Protein AF-A0A970NI68-F1 (afdb_monomer_lite)

pLDDT: mean 96.66, std 1.32, range [89.69, 98.0]

Foldseek 3Di:
DWDWDDDDQWIKIWDFDKDKAQDDDVFVVVQVVCCVVPVPDDDRTDIDGDTDWMATCRPDPRHRPID

Radius of gyration: 15.34 Å; chains: 1; bounding box: 36×14×40 Å

Sequence (67 aa):
MAVTVWYEHDGYQIKGKAAIETSGPNFEAGVAMVKQEKPFLDPKGVVIVDINEIYITTPGPDNGKQL

Structure (mmCIF, N/CA/C/O backbone):
data_AF-A0A970NI68-F1
#
_entry.id   AF-A0A970NI68-F1
#
loop_
_atom_site.group_PDB
_atom_site.id
_atom_site.type_symbol
_atom_site.label_atom_id
_atom_site.label_alt_id
_atom_site.label_comp_id
_atom_site.label_asym_id
_atom_site.label_entity_id
_atom_site.label_seq_id
_atom_site.pdbx_PDB_ins_code
_atom_site.Cartn_x
_atom_site.Cartn_y
_atom_site.Cartn_z
_atom_site.occupancy
_atom_site.B_iso_or_equiv
_atom_site.auth_seq_id
_atom_site.auth_comp_id
_atom_site.auth_asym_id
_atom_site.auth_atom_id
_atom_site.pdbx_PDB_model_num
ATOM 1 N N . MET A 1 1 ? -2.761 7.216 -6.824 1.00 89.69 1 MET A N 1
ATOM 2 C CA . MET A 1 1 ? -1.814 7.292 -5.687 1.00 89.69 1 MET A CA 1
ATOM 3 C C . MET A 1 1 ? -0.683 6.308 -5.941 1.00 89.69 1 MET A C 1
ATOM 5 O O . MET A 1 1 ? -0.882 5.392 -6.732 1.00 89.69 1 MET A O 1
ATOM 9 N N . ALA A 1 2 ? 0.481 6.498 -5.324 1.00 94.69 2 ALA A N 1
ATOM 10 C CA . ALA A 1 2 ? 1.587 5.551 -5.404 1.00 94.69 2 ALA A CA 1
ATOM 11 C C . ALA A 1 2 ? 2.172 5.304 -4.010 1.00 94.69 2 ALA A C 1
ATOM 13 O O . ALA A 1 2 ? 2.272 6.239 -3.216 1.00 94.69 2 ALA A O 1
ATOM 14 N N . VAL A 1 3 ? 2.560 4.060 -3.741 1.00 96.44 3 VAL A N 1
ATOM 15 C CA . VAL A 1 3 ? 3.352 3.658 -2.578 1.00 96.44 3 VAL A CA 1
ATOM 16 C C . VAL A 1 3 ? 4.671 3.122 -3.111 1.00 96.44 3 VAL A C 1
ATOM 18 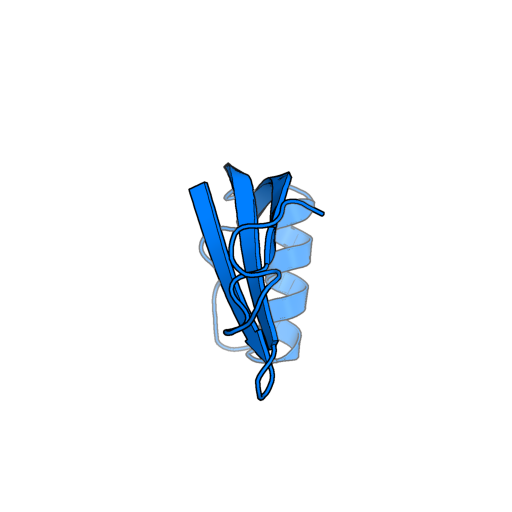O O . VAL A 1 3 ? 4.686 2.189 -3.913 1.00 96.44 3 VAL A O 1
ATOM 21 N N . THR A 1 4 ? 5.775 3.731 -2.693 1.00 96.44 4 THR A N 1
ATOM 22 C CA . THR A 1 4 ? 7.115 3.266 -3.054 1.00 96.44 4 THR A CA 1
ATOM 23 C C . THR A 1 4 ? 7.694 2.503 -1.876 1.00 96.44 4 THR A C 1
ATOM 25 O O . THR A 1 4 ? 7.739 3.029 -0.763 1.00 96.44 4 THR A O 1
ATOM 28 N N . VAL A 1 5 ? 8.141 1.279 -2.127 1.00 96.38 5 VAL A N 1
ATOM 29 C CA . VAL A 1 5 ? 8.760 0.407 -1.128 1.00 96.38 5 VAL A CA 1
ATOM 30 C C . VAL A 1 5 ? 10.143 -0.009 -1.598 1.00 96.38 5 VAL A C 1
ATOM 32 O O . VAL A 1 5 ? 10.373 -0.191 -2.792 1.00 96.38 5 VAL A O 1
ATOM 35 N N . TRP A 1 6 ? 11.055 -0.139 -0.640 1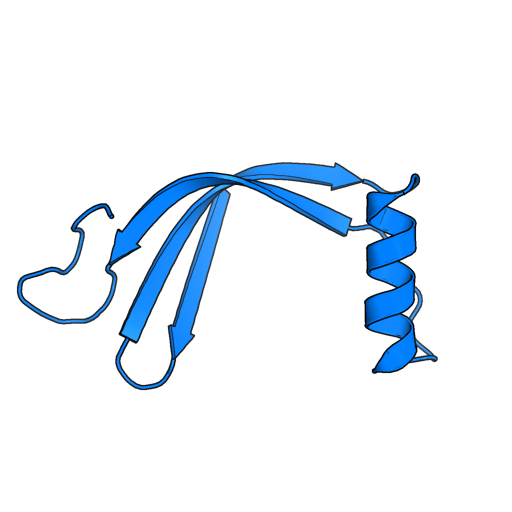.00 96.50 6 TRP A N 1
ATOM 36 C CA . TRP A 1 6 ? 12.426 -0.569 -0.871 1.00 96.50 6 TRP A CA 1
ATOM 37 C C . TRP A 1 6 ? 12.792 -1.656 0.131 1.00 96.50 6 TRP A C 1
ATOM 39 O O . TRP A 1 6 ? 12.468 -1.538 1.315 1.00 96.50 6 TRP A O 1
ATOM 49 N N . TYR A 1 7 ? 13.478 -2.688 -0.345 1.00 94.88 7 TYR A N 1
ATOM 50 C CA . TYR A 1 7 ? 14.086 -3.718 0.482 1.00 94.88 7 TYR A CA 1
ATOM 51 C C . TYR A 1 7 ? 15.497 -3.994 -0.033 1.00 94.88 7 TYR A C 1
ATOM 53 O O . TYR A 1 7 ? 15.673 -4.400 -1.178 1.00 94.88 7 TYR A O 1
ATOM 61 N N . GLU A 1 8 ? 16.498 -3.727 0.806 1.00 94.56 8 GLU A N 1
ATOM 6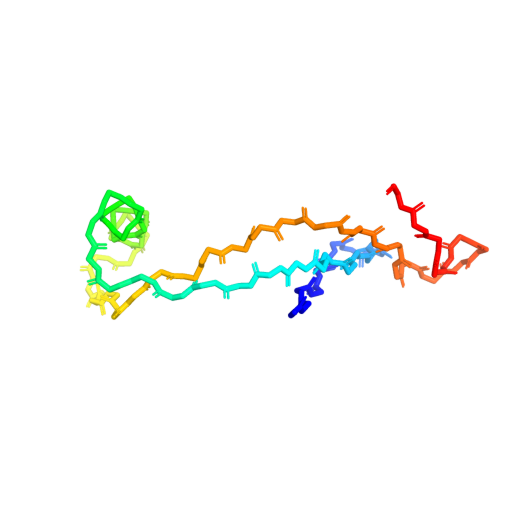2 C CA . GLU A 1 8 ? 17.913 -3.726 0.421 1.00 94.56 8 GLU A CA 1
ATOM 63 C C . GLU A 1 8 ? 18.177 -2.884 -0.841 1.00 94.56 8 GLU A C 1
ATOM 65 O O . GLU A 1 8 ? 18.145 -1.653 -0.779 1.00 94.56 8 GLU A O 1
ATOM 70 N N . HIS A 1 9 ? 18.430 -3.536 -1.977 1.00 94.06 9 HIS A N 1
ATOM 71 C CA . HIS A 1 9 ? 18.703 -2.898 -3.264 1.00 94.06 9 HIS A CA 1
ATOM 72 C C . HIS A 1 9 ? 17.498 -2.896 -4.210 1.00 94.06 9 HIS A C 1
ATOM 74 O O . HIS A 1 9 ? 17.548 -2.218 -5.237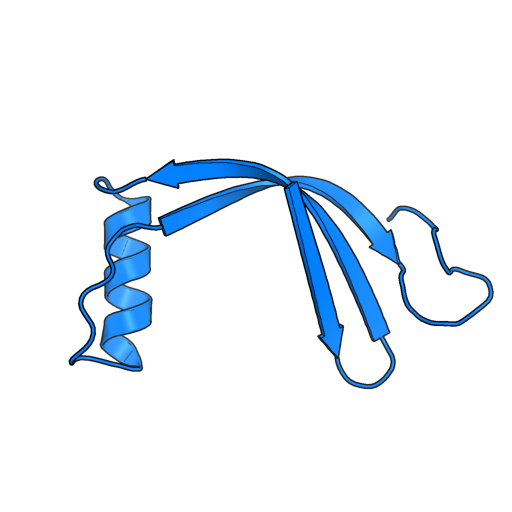 1.00 94.06 9 HIS A O 1
ATOM 80 N N . ASP A 1 10 ? 16.416 -3.591 -3.856 1.00 96.06 10 ASP A N 1
ATOM 81 C CA . ASP A 1 10 ? 15.226 -3.713 -4.685 1.00 96.06 10 ASP A CA 1
ATOM 82 C C . ASP A 1 10 ? 14.193 -2.642 -4.348 1.00 96.06 10 ASP A C 1
ATOM 84 O O . ASP A 1 10 ? 13.831 -2.433 -3.188 1.00 96.06 10 ASP A O 1
ATOM 88 N N . GLY A 1 11 ? 13.698 -1.966 -5.382 1.00 97.44 11 GLY A N 1
ATOM 89 C CA . GLY A 1 11 ? 12.703 -0.913 -5.273 1.00 97.44 11 GLY A CA 1
ATOM 90 C C . GLY A 1 11 ? 11.498 -1.191 -6.157 1.00 97.44 11 GLY A C 1
ATOM 91 O O . GLY A 1 11 ? 11.646 -1.557 -7.325 1.00 97.44 11 GLY A O 1
ATOM 92 N N . TYR A 1 12 ? 10.307 -0.945 -5.616 1.00 97.56 12 TYR A N 1
ATOM 93 C CA . TYR A 1 12 ? 9.051 -1.052 -6.348 1.00 97.56 12 TYR A CA 1
ATOM 94 C C . TYR A 1 12 ? 8.167 0.163 -6.089 1.00 97.56 12 TYR A C 1
ATOM 96 O O . TYR A 1 12 ? 8.057 0.655 -4.964 1.00 97.56 12 TYR A O 1
ATOM 104 N N . GLN A 1 13 ? 7.475 0.611 -7.131 1.00 97.81 13 GLN A N 1
ATOM 105 C CA . GLN A 1 13 ? 6.411 1.598 -7.036 1.00 97.81 13 GLN A CA 1
ATOM 106 C C . GLN A 1 13 ? 5.075 0.943 -7.375 1.00 97.81 13 GLN A C 1
ATOM 108 O O . GLN A 1 13 ? 4.811 0.594 -8.523 1.00 97.81 13 GLN A O 1
ATOM 113 N N . ILE A 1 14 ? 4.221 0.818 -6.365 1.00 97.62 14 ILE A N 1
ATOM 114 C CA . ILE A 1 14 ? 2.872 0.267 -6.474 1.00 97.62 14 ILE A CA 1
ATOM 115 C C . ILE A 1 14 ? 1.917 1.436 -6.697 1.00 97.62 14 ILE A C 1
ATOM 117 O O . ILE A 1 14 ? 1.806 2.323 -5.846 1.00 97.62 14 ILE A O 1
ATOM 121 N N . LYS A 1 15 ? 1.229 1.461 -7.837 1.00 97.44 15 LYS A N 1
ATOM 122 C CA . LYS A 1 15 ? 0.242 2.490 -8.173 1.00 97.44 15 LYS A CA 1
ATOM 123 C C . LYS A 1 15 ? -1.166 1.930 -8.115 1.00 97.44 15 LYS A C 1
ATOM 125 O O . LYS A 1 15 ? -1.430 0.794 -8.505 1.00 97.44 15 LYS A O 1
ATOM 130 N N . GLY A 1 16 ? -2.081 2.773 -7.657 1.00 97.00 16 GLY A N 1
ATOM 131 C CA . GLY A 1 16 ? -3.468 2.380 -7.496 1.00 97.00 16 GLY A CA 1
ATOM 132 C C . GLY A 1 16 ? -4.407 3.524 -7.158 1.00 97.00 16 GLY A C 1
ATOM 133 O O . GLY A 1 16 ? -3.987 4.660 -6.862 1.00 97.00 16 GLY A O 1
ATOM 134 N N . LYS A 1 17 ? -5.699 3.210 -7.182 1.00 97.50 17 LYS A N 1
ATOM 135 C CA . LYS A 1 17 ? -6.741 4.064 -6.615 1.00 97.50 17 LYS A CA 1
ATOM 136 C C . LYS A 1 17 ? -6.790 3.828 -5.111 1.00 97.50 17 LYS A C 1
ATOM 138 O O . LYS A 1 17 ? -6.769 2.692 -4.661 1.00 97.50 17 LYS A O 1
ATOM 143 N N . ALA A 1 18 ? -6.844 4.906 -4.340 1.00 96.19 18 ALA A N 1
ATOM 144 C CA . ALA A 1 18 ? -6.905 4.812 -2.892 1.00 96.19 18 ALA A CA 1
ATOM 145 C C . ALA A 1 18 ? -8.245 5.310 -2.361 1.00 96.19 18 ALA A C 1
ATOM 147 O O . ALA A 1 18 ? -8.781 6.303 -2.860 1.00 96.19 18 ALA A O 1
ATOM 148 N N . ALA A 1 19 ? -8.739 4.637 -1.330 1.00 96.69 19 ALA A N 1
ATOM 149 C CA . ALA A 1 19 ? -9.889 5.034 -0.538 1.00 96.69 19 ALA A CA 1
ATOM 150 C C . ALA A 1 19 ? -9.506 5.040 0.944 1.00 96.69 19 ALA A C 1
ATOM 152 O O . ALA A 1 19 ? -8.637 4.283 1.378 1.00 96.69 19 ALA A O 1
ATOM 153 N N . ILE A 1 20 ? -10.146 5.918 1.712 1.00 97.38 20 ILE A N 1
ATOM 154 C CA . ILE A 1 20 ? -9.998 5.962 3.165 1.00 97.38 20 ILE A CA 1
ATOM 155 C C . ILE A 1 20 ? -11.315 5.502 3.765 1.00 97.38 20 ILE A C 1
ATOM 157 O O . ILE A 1 20 ? -12.361 6.086 3.485 1.00 97.38 20 ILE A O 1
ATOM 161 N N . GLU A 1 21 ? -11.242 4.487 4.612 1.00 97.94 21 GLU A N 1
ATOM 162 C CA . GLU A 1 21 ? -12.385 3.967 5.350 1.00 97.94 21 GLU A CA 1
ATOM 163 C C . GLU A 1 21 ? -12.160 4.203 6.844 1.00 97.94 21 GLU A C 1
ATOM 165 O O . GLU A 1 21 ? -11.097 3.907 7.389 1.00 97.94 21 GLU A O 1
ATOM 170 N N . THR A 1 22 ? -13.151 4.778 7.520 1.00 98.00 22 THR A N 1
ATOM 171 C CA . THR A 1 22 ? -13.104 5.080 8.965 1.00 98.00 22 THR A CA 1
ATOM 172 C C . THR A 1 22 ? -14.030 4.182 9.787 1.00 98.00 22 THR A C 1
ATOM 174 O O . THR A 1 22 ? -14.162 4.360 10.993 1.00 98.00 22 THR A O 1
ATOM 177 N N . SER A 1 23 ? -14.699 3.233 9.132 1.00 97.44 23 SER A N 1
ATOM 178 C CA . SER A 1 23 ? -15.585 2.236 9.735 1.00 97.44 23 SER A CA 1
ATOM 179 C C . SER A 1 23 ? -15.735 1.038 8.791 1.00 97.44 23 SER A C 1
ATOM 181 O O . SER A 1 23 ? -15.371 1.132 7.619 1.00 97.44 23 SER A O 1
ATOM 183 N N . GLY A 1 24 ? -16.272 -0.074 9.295 1.00 97.69 24 GLY A N 1
ATOM 184 C CA . GLY A 1 24 ? -16.510 -1.291 8.518 1.00 97.69 24 GLY A CA 1
ATOM 185 C C . GLY A 1 24 ? -15.390 -2.336 8.625 1.00 97.69 24 GLY A C 1
ATOM 186 O O . GLY A 1 24 ? -14.385 -2.104 9.303 1.00 97.69 24 GLY A O 1
ATOM 187 N N . PRO A 1 25 ? -15.545 -3.492 7.950 1.00 97.88 25 PRO A N 1
ATOM 188 C CA . PRO A 1 25 ? -14.703 -4.670 8.184 1.00 97.88 25 PRO A CA 1
ATOM 189 C C . PRO A 1 25 ? -13.209 -4.440 7.929 1.00 97.88 25 PRO A C 1
ATOM 191 O O . PRO A 1 25 ? -12.369 -4.913 8.692 1.00 97.88 25 PRO A O 1
ATOM 194 N N . ASN A 1 26 ? -12.861 -3.676 6.888 1.00 97.38 26 ASN A N 1
ATOM 195 C CA . ASN A 1 26 ? -11.465 -3.354 6.586 1.00 97.38 26 ASN A CA 1
ATOM 196 C C . ASN A 1 26 ? -10.833 -2.487 7.682 1.00 97.38 26 ASN A C 1
ATOM 198 O O . ASN A 1 26 ? -9.679 -2.694 8.058 1.00 97.38 26 ASN A O 1
ATOM 202 N N . PHE A 1 27 ? -11.588 -1.514 8.203 1.00 98.00 27 PHE A N 1
ATOM 203 C CA . PHE A 1 27 ? -11.124 -0.664 9.294 1.00 98.00 27 PHE A CA 1
ATOM 204 C C . PHE A 1 27 ? -10.938 -1.475 10.579 1.00 98.00 27 PHE A C 1
ATOM 206 O O . PHE A 1 27 ? -9.899 -1.355 11.221 1.00 98.00 27 PHE A O 1
ATOM 213 N N . GLU A 1 28 ? -11.888 -2.347 10.919 1.00 97.88 28 GLU A N 1
ATOM 214 C CA . GLU A 1 28 ? -11.803 -3.226 12.094 1.00 97.88 28 GLU A CA 1
ATOM 215 C C . GLU A 1 28 ? -10.594 -4.171 12.021 1.00 97.88 28 GLU A C 1
ATOM 217 O O . GLU A 1 28 ? -9.851 -4.302 12.997 1.00 97.88 28 GLU A O 1
ATOM 222 N N . ALA A 1 29 ? -10.332 -4.758 10.848 1.00 97.69 29 ALA A N 1
ATOM 223 C CA . ALA A 1 29 ? -9.134 -5.561 10.611 1.00 97.69 29 ALA A CA 1
ATOM 224 C C . ALA A 1 29 ? -7.849 -4.727 10.771 1.00 97.69 29 ALA A C 1
ATOM 226 O O . ALA A 1 29 ? -6.901 -5.158 11.432 1.00 97.69 29 ALA A O 1
ATOM 227 N N . GLY A 1 30 ? -7.832 -3.505 10.227 1.00 97.31 30 GLY A N 1
ATOM 228 C CA . GLY A 1 30 ? -6.744 -2.541 10.411 1.00 97.31 30 GLY A CA 1
ATOM 229 C C . GLY A 1 30 ? -6.477 -2.214 11.882 1.00 97.31 30 GLY A C 1
ATOM 230 O O . GLY A 1 30 ? -5.326 -2.219 12.323 1.00 97.31 30 GLY A O 1
ATOM 231 N N . VAL A 1 31 ? -7.537 -1.987 12.661 1.00 97.56 31 VAL A N 1
ATOM 232 C CA . VAL A 1 31 ? -7.445 -1.741 14.105 1.00 97.56 31 VAL A CA 1
ATOM 233 C C . VAL A 1 31 ? -6.855 -2.946 14.829 1.00 97.56 31 VAL A C 1
ATOM 235 O O . VAL A 1 31 ? -5.937 -2.764 15.628 1.00 97.56 31 VAL A O 1
ATOM 238 N N . ALA A 1 32 ? -7.318 -4.163 14.532 1.00 97.56 32 ALA A N 1
ATOM 239 C CA . ALA A 1 32 ? -6.796 -5.380 15.150 1.00 97.56 32 ALA A CA 1
ATOM 240 C C . ALA A 1 32 ? -5.288 -5.561 14.892 1.00 97.56 32 ALA A C 1
ATOM 242 O O . ALA A 1 32 ? -4.536 -5.799 15.840 1.00 97.56 32 ALA A O 1
ATOM 243 N N . MET A 1 33 ? -4.834 -5.355 13.647 1.00 97.19 33 MET A N 1
ATOM 244 C CA . MET A 1 33 ? -3.410 -5.427 13.283 1.00 97.19 33 MET A CA 1
ATOM 245 C C . MET A 1 33 ? -2.565 -4.412 14.060 1.00 97.19 33 MET A C 1
ATOM 247 O O . MET A 1 33 ? -1.531 -4.761 14.627 1.00 97.19 33 MET A O 1
ATOM 251 N N . VAL A 1 34 ? -3.009 -3.152 14.138 1.00 97.31 34 VAL A N 1
ATOM 252 C CA . VAL A 1 34 ? -2.267 -2.123 14.883 1.00 97.31 34 VAL A CA 1
ATOM 253 C C . VAL A 1 34 ? -2.267 -2.420 16.378 1.00 97.31 34 VAL A C 1
ATOM 255 O O . VAL A 1 34 ? -1.233 -2.262 17.018 1.00 97.31 34 VAL A O 1
ATOM 258 N N . LYS A 1 35 ? -3.390 -2.861 16.954 1.00 97.06 35 LYS A N 1
ATOM 259 C CA . LYS A 1 35 ? -3.497 -3.135 18.394 1.00 97.06 35 LYS A CA 1
ATOM 260 C C . LYS A 1 35 ? -2.646 -4.328 18.838 1.00 97.06 35 LYS A C 1
ATOM 262 O O . LYS A 1 35 ? -2.195 -4.317 19.980 1.00 97.06 35 LYS A O 1
ATOM 267 N N . GLN A 1 36 ? -2.389 -5.301 17.960 1.00 97.38 36 GLN A N 1
ATOM 268 C CA . GLN A 1 36 ? -1.469 -6.410 18.237 1.00 97.38 36 GLN A CA 1
ATOM 269 C C . GLN A 1 36 ? -0.040 -5.910 18.505 1.00 97.38 36 GLN A C 1
ATOM 271 O O . GLN A 1 36 ? 0.601 -6.353 19.454 1.00 97.38 36 GLN A O 1
ATOM 276 N N . GLU A 1 37 ? 0.432 -4.946 17.713 1.00 96.75 37 GLU A N 1
ATOM 277 C CA . GLU A 1 37 ? 1.800 -4.414 17.805 1.00 96.75 37 GLU A CA 1
ATOM 278 C C . GLU A 1 37 ? 1.911 -3.185 18.726 1.00 96.75 37 GLU A C 1
ATOM 280 O O . GLU A 1 37 ? 2.945 -2.923 19.348 1.00 96.75 37 GLU A O 1
ATOM 285 N N . LYS A 1 38 ? 0.848 -2.378 18.781 1.00 96.62 38 LYS A N 1
ATOM 286 C CA . LYS A 1 38 ? 0.773 -1.065 19.435 1.00 96.62 38 LYS A CA 1
ATOM 287 C C . LYS A 1 38 ? -0.603 -0.877 20.103 1.00 96.62 38 LYS A C 1
ATOM 289 O O . LYS A 1 38 ? -1.407 -0.057 19.653 1.00 96.62 38 LYS A O 1
ATOM 294 N N . PRO A 1 39 ? -0.884 -1.573 21.221 1.00 95.81 39 PRO A N 1
ATOM 295 C CA . PRO A 1 39 ? -2.212 -1.598 21.852 1.00 95.81 39 PRO A CA 1
ATOM 296 C C . PRO A 1 39 ? -2.713 -0.229 22.344 1.00 95.81 39 PRO A C 1
ATOM 298 O O . PRO A 1 39 ? -3.916 -0.016 22.488 1.00 95.81 39 PRO A O 1
ATOM 301 N N . PHE A 1 40 ? -1.804 0.718 22.574 1.00 96.44 40 PHE A N 1
ATOM 302 C CA . PHE A 1 40 ? -2.107 2.076 23.032 1.00 96.44 40 PHE A CA 1
ATOM 303 C C . PHE A 1 40 ? -2.459 3.058 21.901 1.00 96.44 40 PHE A C 1
ATOM 305 O O . PHE A 1 40 ? -2.815 4.196 22.188 1.00 96.44 40 PHE A O 1
ATOM 312 N N . LEU A 1 41 ? -2.334 2.666 20.627 1.00 97.06 41 LEU A N 1
ATOM 313 C CA . LEU A 1 41 ? -2.710 3.520 19.498 1.00 97.06 41 LEU A CA 1
ATOM 314 C C . LEU A 1 41 ? -4.170 3.313 19.124 1.00 97.06 41 LEU A C 1
ATOM 316 O O . LEU A 1 41 ? -4.628 2.176 19.078 1.00 97.06 41 LEU A O 1
ATOM 320 N N . ASP A 1 42 ? -4.862 4.395 18.782 1.00 96.06 42 ASP A N 1
ATOM 321 C CA . ASP A 1 42 ? -6.230 4.366 18.265 1.00 96.06 42 ASP A CA 1
ATOM 322 C C . ASP A 1 42 ? -6.221 4.787 16.787 1.00 96.06 42 ASP A C 1
ATOM 324 O O . ASP A 1 42 ? -6.122 5.983 16.479 1.00 96.06 42 ASP A O 1
ATOM 328 N N . PRO A 1 43 ? -6.251 3.823 15.846 1.00 96.69 43 PRO A N 1
ATOM 329 C CA . PRO A 1 43 ? -6.277 4.123 14.421 1.00 96.69 43 PRO A CA 1
ATOM 330 C C . PRO A 1 43 ? -7.500 4.959 14.050 1.00 96.69 43 PRO A C 1
ATOM 332 O O . PRO A 1 43 ? -8.609 4.700 14.504 1.00 96.69 43 PRO A O 1
ATOM 335 N N . LYS A 1 44 ? -7.293 5.968 13.199 1.00 97.50 44 LYS A N 1
ATOM 336 C CA . LYS A 1 44 ? -8.345 6.915 12.784 1.00 97.50 44 LYS A CA 1
ATOM 337 C C . LYS A 1 44 ? -9.003 6.557 11.451 1.00 97.50 44 LYS A C 1
ATOM 339 O O . LYS A 1 44 ? -9.986 7.178 11.066 1.00 97.50 44 LYS A O 1
ATOM 344 N N . GLY A 1 45 ? -8.433 5.595 10.739 1.00 97.12 45 GLY A N 1
ATOM 345 C CA . GLY A 1 45 ? -8.916 5.096 9.463 1.00 97.12 45 GLY A CA 1
ATOM 346 C C . GLY A 1 45 ? -7.945 4.069 8.896 1.00 97.12 45 GLY A C 1
ATOM 347 O O . GLY A 1 45 ? -6.835 3.901 9.408 1.00 97.12 45 GLY A O 1
ATOM 348 N N . VAL A 1 46 ? -8.368 3.405 7.830 1.00 97.69 46 VAL A N 1
ATOM 349 C CA . VAL A 1 46 ? -7.552 2.511 7.013 1.00 97.69 46 VAL A CA 1
ATOM 350 C C . VAL A 1 46 ? -7.501 3.059 5.591 1.00 97.69 46 VAL A C 1
ATOM 352 O O . VAL A 1 46 ? -8.490 3.582 5.079 1.00 97.69 46 VAL A O 1
ATOM 355 N N . VAL A 1 47 ? -6.329 2.972 4.964 1.00 96.75 47 VAL A N 1
ATOM 356 C CA . VAL A 1 47 ? -6.155 3.314 3.551 1.00 96.75 47 VAL A CA 1
ATOM 357 C C . VAL A 1 47 ? -6.163 2.017 2.760 1.00 96.75 47 VAL A C 1
ATOM 359 O O . VAL A 1 47 ? -5.277 1.184 2.939 1.00 96.75 47 VAL A O 1
ATOM 362 N N . ILE A 1 48 ? -7.151 1.860 1.887 1.00 96.19 48 ILE A N 1
ATOM 363 C CA . ILE A 1 48 ? -7.243 0.739 0.955 1.00 96.19 48 ILE A CA 1
ATOM 364 C C . ILE A 1 48 ? -6.733 1.213 -0.395 1.00 96.19 48 ILE A C 1
ATOM 366 O O . ILE A 1 48 ? -7.116 2.286 -0.863 1.00 96.19 48 ILE A O 1
ATOM 370 N N . VAL A 1 49 ? -5.837 0.436 -0.998 1.00 96.25 49 VAL A N 1
ATOM 371 C CA . VAL A 1 49 ? -5.265 0.731 -2.311 1.00 96.25 49 VAL A CA 1
ATOM 372 C C . VAL A 1 49 ? -5.624 -0.400 -3.263 1.00 96.25 49 VAL A C 1
ATOM 374 O O . VAL A 1 49 ? -5.092 -1.501 -3.146 1.00 96.25 49 VAL A O 1
ATOM 377 N N . ASP A 1 50 ? -6.491 -0.101 -4.225 1.00 96.31 50 ASP A N 1
ATOM 378 C CA . ASP A 1 50 ? -6.774 -0.972 -5.361 1.00 96.31 50 ASP A CA 1
ATOM 379 C C . ASP A 1 50 ? -5.633 -0.824 -6.367 1.00 96.31 50 ASP A C 1
ATOM 381 O O . ASP A 1 50 ? -5.454 0.243 -6.962 1.00 96.31 50 ASP A O 1
ATOM 385 N N . ILE A 1 51 ? -4.818 -1.869 -6.512 1.00 97.12 51 ILE A N 1
ATOM 386 C CA . ILE A 1 51 ? -3.597 -1.842 -7.325 1.00 97.12 51 ILE A CA 1
ATOM 387 C C . ILE A 1 51 ? -3.951 -1.957 -8.811 1.00 97.12 51 ILE A C 1
ATOM 389 O O . ILE A 1 51 ? -4.696 -2.847 -9.215 1.00 97.12 51 ILE A O 1
ATOM 393 N N . ASN A 1 52 ? -3.368 -1.080 -9.629 1.00 96.62 52 ASN A N 1
ATOM 394 C CA . ASN A 1 52 ? -3.522 -1.086 -11.085 1.00 96.62 52 ASN A CA 1
ATOM 395 C C . ASN A 1 52 ? -2.211 -1.410 -11.805 1.00 96.62 52 ASN A C 1
ATOM 397 O O . ASN A 1 52 ? -2.228 -2.070 -12.839 1.00 96.62 52 ASN A O 1
ATOM 401 N N . GLU A 1 53 ? -1.086 -0.918 -11.285 1.00 97.75 53 GLU A N 1
ATOM 402 C CA . GLU A 1 53 ? 0.218 -1.018 -11.942 1.00 97.75 53 GLU A CA 1
ATOM 403 C C . GLU A 1 53 ? 1.318 -1.147 -10.888 1.00 97.75 53 GLU A C 1
ATOM 405 O O . GLU A 1 53 ? 1.256 -0.517 -9.827 1.00 97.75 53 GLU A O 1
ATOM 410 N N . ILE A 1 54 ? 2.356 -1.921 -11.192 1.00 97.56 54 ILE A N 1
ATOM 411 C CA . ILE A 1 54 ? 3.558 -2.027 -10.366 1.00 97.56 54 ILE A CA 1
ATOM 412 C C . ILE A 1 54 ? 4.759 -1.760 -11.265 1.00 97.56 54 ILE A C 1
ATOM 414 O O . ILE A 1 54 ? 4.859 -2.330 -12.344 1.00 97.56 54 ILE A O 1
ATOM 418 N N . TYR A 1 55 ? 5.670 -0.900 -10.822 1.00 97.94 55 TYR A N 1
ATOM 419 C CA . TYR A 1 55 ? 6.885 -0.557 -11.555 1.00 97.94 55 TYR A CA 1
ATOM 420 C C . TYR A 1 55 ? 8.126 -0.917 -10.750 1.00 97.94 55 TYR A C 1
ATOM 422 O O . TYR A 1 55 ? 8.165 -0.702 -9.538 1.00 97.94 55 TYR A O 1
ATOM 430 N N . ILE A 1 56 ? 9.161 -1.397 -11.434 1.00 97.88 56 ILE A N 1
ATOM 431 C CA . ILE A 1 56 ? 10.494 -1.575 -10.862 1.00 97.88 56 ILE A CA 1
ATOM 432 C C . ILE A 1 56 ? 11.150 -0.199 -10.740 1.00 97.88 56 ILE A C 1
ATOM 434 O O . ILE A 1 56 ? 11.260 0.540 -11.717 1.00 97.88 56 ILE A O 1
ATOM 438 N N . THR A 1 57 ? 11.613 0.143 -9.542 1.00 96.94 57 THR A N 1
ATOM 439 C CA . THR A 1 57 ? 12.439 1.334 -9.291 1.00 96.94 57 THR A CA 1
ATOM 440 C C . THR A 1 57 ? 13.871 0.982 -8.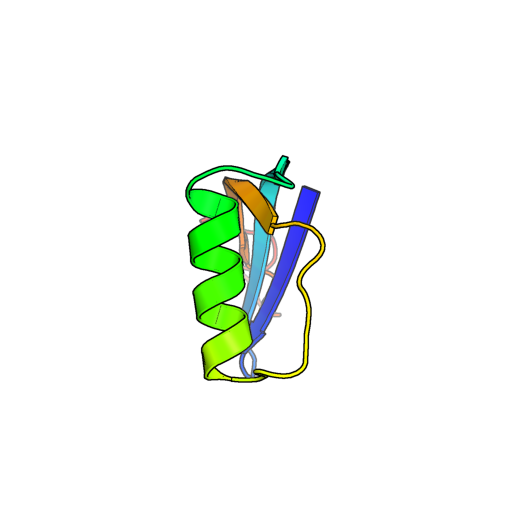901 1.00 96.94 57 THR A C 1
ATOM 442 O O . THR A 1 57 ? 14.679 1.893 -8.724 1.00 96.94 57 THR A O 1
ATOM 445 N N . THR A 1 58 ? 14.202 -0.312 -8.802 1.00 96.50 58 THR A N 1
ATOM 446 C CA . THR A 1 58 ? 15.573 -0.815 -8.646 1.00 96.50 58 THR A CA 1
ATOM 447 C C . THR A 1 58 ? 16.509 -0.168 -9.677 1.00 96.50 58 THR A C 1
ATOM 449 O O . THR A 1 58 ? 16.186 -0.146 -10.870 1.00 96.50 58 THR A O 1
ATOM 452 N N . PRO A 1 59 ? 17.666 0.384 -9.270 1.00 94.69 59 PRO A N 1
ATOM 453 C CA . PRO A 1 59 ? 18.665 0.881 -10.207 1.00 94.69 59 PRO A CA 1
ATOM 454 C C . PRO A 1 59 ? 19.175 -0.246 -11.110 1.00 94.69 59 PRO A C 1
ATOM 456 O O . PRO A 1 59 ? 19.678 -1.256 -10.629 1.00 94.69 59 PRO A O 1
ATOM 459 N N . GLY A 1 60 ? 19.068 -0.068 -12.424 1.00 94.69 60 GLY A N 1
ATOM 460 C CA . GLY A 1 60 ? 19.501 -1.071 -13.388 1.00 94.69 60 GLY A CA 1
ATOM 461 C C . GLY A 1 60 ? 18.735 -0.991 -14.706 1.00 94.69 60 GLY A C 1
ATOM 462 O O . GLY A 1 60 ? 17.920 -0.085 -14.889 1.00 94.69 60 GLY A O 1
ATOM 463 N N . PRO A 1 61 ? 18.987 -1.933 -15.628 1.00 95.94 61 PRO A N 1
ATOM 464 C CA . PRO A 1 61 ? 18.371 -1.948 -16.956 1.00 95.94 61 PRO A CA 1
ATOM 465 C C . PRO A 1 61 ? 16.840 -2.040 -16.937 1.00 95.94 61 PRO A C 1
ATOM 467 O O . PRO A 1 61 ? 16.192 -1.537 -17.847 1.00 95.94 61 PRO A O 1
ATOM 470 N N . ASP A 1 62 ? 16.273 -2.661 -15.900 1.00 95.69 62 ASP A N 1
ATOM 471 C CA . ASP A 1 62 ? 14.827 -2.838 -15.740 1.00 95.69 62 ASP A CA 1
ATOM 472 C C . ASP A 1 62 ? 14.143 -1.671 -14.998 1.00 95.69 62 ASP A C 1
ATOM 474 O O . ASP A 1 62 ? 12.939 -1.726 -14.745 1.00 95.69 62 ASP A O 1
ATOM 478 N N . ASN A 1 63 ? 14.867 -0.601 -14.646 1.00 96.00 63 ASN A N 1
ATOM 479 C CA . ASN A 1 63 ? 14.262 0.564 -13.999 1.00 96.00 63 ASN A CA 1
ATOM 480 C C . ASN A 1 63 ? 13.158 1.171 -14.884 1.00 96.00 63 ASN A C 1
ATOM 482 O O . ASN A 1 63 ? 13.358 1.428 -16.071 1.00 96.00 63 ASN A O 1
ATOM 486 N N . GLY A 1 64 ? 11.985 1.397 -14.294 1.00 94.88 64 GLY A N 1
ATOM 487 C CA . GLY A 1 64 ? 10.804 1.924 -14.971 1.00 94.88 64 GLY A CA 1
ATOM 488 C C . GLY A 1 64 ? 9.972 0.865 -15.694 1.00 94.88 64 GLY A C 1
ATOM 489 O O . GLY A 1 64 ? 8.913 1.196 -16.226 1.00 94.88 64 GLY A O 1
ATOM 490 N N . LYS A 1 65 ? 10.397 -0.404 -15.699 1.00 97.69 65 LYS A N 1
ATOM 491 C CA . LYS A 1 65 ? 9.617 -1.502 -16.272 1.00 97.69 65 LYS A CA 1
ATOM 492 C C . LYS A 1 65 ? 8.390 -1.796 -15.414 1.00 97.69 65 LYS A C 1
ATOM 494 O O . LYS A 1 65 ? 8.487 -1.885 -14.191 1.00 97.69 65 LYS A O 1
ATOM 499 N N . GLN A 1 66 ? 7.249 -1.963 -16.073 1.00 96.94 66 GLN A N 1
ATOM 500 C CA . GLN A 1 66 ? 6.019 -2.423 -15.439 1.00 96.94 66 GLN A CA 1
ATOM 501 C C . GLN A 1 66 ? 6.039 -3.951 -15.289 1.00 96.94 66 GLN A C 1
ATOM 503 O O . GLN A 1 66 ? 6.458 -4.649 -16.217 1.00 96.94 66 GLN A O 1
ATOM 508 N N . LEU A 1 67 ? 5.607 -4.439 -14.126 1.00 94.25 67 LEU A N 1
ATOM 50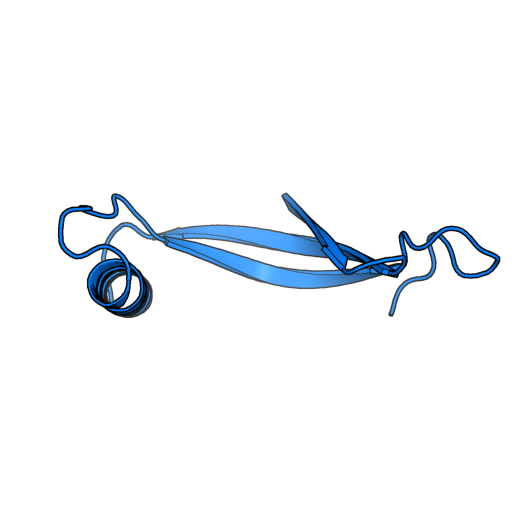9 C CA . LEU A 1 67 ? 5.378 -5.856 -13.835 1.00 94.25 67 LEU A CA 1
ATOM 510 C C . LEU A 1 67 ? 3.963 -6.289 -14.222 1.00 94.25 67 LEU A C 1
ATOM 512 O O . LEU A 1 67 ? 3.028 -5.470 -14.052 1.00 94.25 67 LEU A O 1
#

Secondary structure (DSSP, 8-state):
-EEEEEETTEEEEEEEEEEEESSSHHHHHHHHHHHHH-TT-----EEEEEEEEEEE-SSSTTTT-B-